Protein AF-A0A2G5WI11-F1 (afdb_monomer)

Secondary structure (DSSP, 8-state):
--HHHHHHHHS-TT-HHHHHHHHHHHHHHHHHHHHHHHHHHHHHTT---TTHHHHHHHHHHHIIIIIHHHHHHHHHHHIIIIIHHHHHHHHHHHHHHHHHHHHHHHHHHHHHHHHHHHHHHHHHHHHHHHHHHHHT--

Foldseek 3Di:
DALLVVVLVPDDPPDPCNVCSVVVVVVVVVVVVVVVVVCCCVPPVPDDDPCPVVVVVVVVVCCVPPVRVVVSVVVVCCCVVPVVVVVVVVVVVVVVVVVVVVVVVVVVCVVCVVVVVVVVVVVVVVVVVVVVVVVVVD

Nearest PDB structures (foldseek):
  3hiu-assembly2_D  TM=3.290E-01  e=5.000E+00  Xanthomonas campestris pv. campestris

Solvent-accessible surface area (backbone atoms only — not comparable to full-atom values): 7768 Å² total; per-residue (Å²): 133,53,69,61,56,55,53,48,69,72,43,65,97,84,47,70,60,57,72,48,46,57,58,51,52,53,49,53,52,51,51,51,53,50,50,56,50,49,51,49,40,72,76,50,77,62,72,84,53,90,58,52,65,53,52,50,52,52,49,52,51,48,36,64,74,60,45,43,61,61,53,40,53,50,52,51,49,48,39,61,71,48,54,47,51,54,51,50,53,54,50,51,53,52,51,51,53,52,50,53,54,50,51,53,51,50,54,52,47,61,66,46,46,63,57,54,50,51,53,53,51,52,52,52,52,50,52,54,52,54,52,53,58,54,67,73,72,112

pLDDT: mean 72.02, std 11.34, range [40.97, 93.31]

Structure (mmCIF, N/CA/C/O backbone):
data_AF-A0A2G5WI11-F1
#
_entry.id   AF-A0A2G5WI11-F1
#
loop_
_atom_site.group_PDB
_atom_site.id
_atom_site.type_symbol
_atom_site.label_atom_id
_atom_site.label_alt_id
_atom_site.label_comp_id
_atom_site.label_asym_id
_atom_site.label_entity_id
_atom_site.label_seq_id
_atom_site.pdbx_PDB_ins_code
_atom_site.Cartn_x
_atom_site.Cartn_y
_atom_site.Cartn_z
_atom_site.occupancy
_atom_site.B_iso_or_equiv
_atom_site.auth_seq_id
_atom_site.auth_comp_id
_atom_site.auth_asym_id
_atom_site.auth_atom_id
_atom_site.pdbx_PDB_model_num
ATOM 1 N N . MET A 1 1 ? 0.133 10.559 -23.572 1.00 40.97 1 MET A N 1
ATOM 2 C CA . MET A 1 1 ? -0.410 10.089 -22.278 1.00 40.97 1 MET A CA 1
ATOM 3 C C . MET A 1 1 ? 0.382 8.871 -21.849 1.00 40.97 1 MET A C 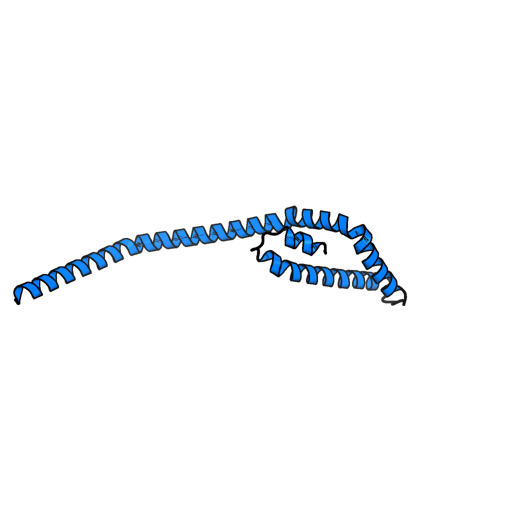1
ATOM 5 O O . MET A 1 1 ? 0.294 7.840 -22.514 1.00 40.97 1 MET A O 1
ATOM 9 N N . ASP A 1 2 ? 1.173 9.020 -20.789 1.00 57.03 2 ASP A N 1
ATOM 10 C CA . ASP A 1 2 ? 2.122 8.008 -20.319 1.00 57.03 2 ASP A CA 1
ATOM 11 C C . ASP A 1 2 ? 1.449 6.717 -19.830 1.00 57.03 2 ASP A C 1
ATOM 13 O O . ASP A 1 2 ? 0.243 6.658 -19.548 1.00 57.03 2 ASP A O 1
ATOM 17 N N . LEU A 1 3 ? 2.266 5.664 -19.729 1.00 52.78 3 LEU A N 1
ATOM 18 C CA . LEU A 1 3 ? 1.907 4.313 -19.286 1.00 52.78 3 LEU A CA 1
ATOM 19 C C . LEU A 1 3 ? 1.069 4.358 -18.004 1.00 52.78 3 LEU A C 1
ATOM 21 O O . LEU A 1 3 ? 0.017 3.726 -17.896 1.00 52.78 3 LEU A O 1
ATOM 25 N N . PHE A 1 4 ? 1.524 5.188 -17.071 1.00 52.84 4 PHE A N 1
ATOM 26 C CA . PHE A 1 4 ? 0.951 5.373 -15.752 1.00 52.84 4 PHE A CA 1
ATOM 27 C C . PHE A 1 4 ? -0.241 6.325 -15.747 1.00 52.84 4 PHE A C 1
ATOM 29 O O . PHE A 1 4 ? -1.184 6.087 -15.000 1.00 52.84 4 PHE A O 1
ATOM 36 N N . GLY A 1 5 ? -0.306 7.304 -16.655 1.00 55.19 5 GLY A N 1
ATOM 37 C CA . GLY A 1 5 ? -1.502 8.132 -16.855 1.00 55.19 5 GLY A CA 1
ATOM 38 C C . GLY A 1 5 ? -2.728 7.300 -17.252 1.00 55.19 5 GLY A C 1
ATOM 39 O O . GLY A 1 5 ? -3.839 7.546 -16.785 1.00 55.19 5 GLY A O 1
ATOM 40 N N . THR A 1 6 ? -2.512 6.237 -18.030 1.00 58.34 6 THR A N 1
ATOM 41 C CA . THR A 1 6 ? -3.573 5.285 -18.398 1.00 58.34 6 THR A CA 1
ATOM 42 C C . THR A 1 6 ? -3.961 4.378 -17.220 1.00 58.34 6 THR A C 1
ATOM 44 O O . THR A 1 6 ? -5.137 4.072 -17.031 1.00 58.34 6 THR A O 1
ATOM 47 N N . ILE A 1 7 ? -2.987 3.975 -16.393 1.00 54.12 7 ILE A N 1
ATOM 48 C CA . ILE A 1 7 ? -3.209 3.205 -15.152 1.00 54.12 7 ILE A CA 1
ATOM 49 C C . ILE A 1 7 ? -4.002 4.037 -14.133 1.00 54.12 7 ILE A C 1
ATOM 51 O O . ILE A 1 7 ? -4.921 3.534 -13.488 1.00 54.12 7 ILE A O 1
ATOM 55 N N . VAL A 1 8 ? -3.690 5.327 -14.034 1.00 51.88 8 VAL A N 1
ATOM 56 C CA . VAL A 1 8 ? -4.381 6.306 -13.196 1.00 51.88 8 VAL A CA 1
ATOM 57 C C . VAL A 1 8 ? -5.807 6.558 -13.685 1.00 51.88 8 VAL A C 1
ATOM 59 O O . VAL A 1 8 ? -6.710 6.657 -12.859 1.00 51.88 8 VAL A O 1
ATOM 62 N N . ALA A 1 9 ? -6.027 6.623 -15.000 1.00 54.88 9 ALA A N 1
ATOM 63 C CA . ALA A 1 9 ? -7.356 6.802 -15.584 1.00 54.88 9 ALA A CA 1
ATOM 64 C C . ALA A 1 9 ? -8.267 5.571 -15.409 1.00 54.88 9 ALA A C 1
ATOM 66 O O . ALA A 1 9 ? -9.477 5.725 -15.273 1.00 54.88 9 ALA A O 1
ATOM 67 N N . ALA A 1 10 ? -7.695 4.361 -15.378 1.00 55.75 10 ALA A N 1
ATOM 68 C CA . ALA A 1 10 ? -8.427 3.115 -15.128 1.00 55.75 10 ALA A CA 1
ATOM 69 C C . ALA A 1 10 ? -8.718 2.862 -13.634 1.00 55.75 10 ALA A C 1
ATOM 71 O O . ALA A 1 10 ? -9.509 1.981 -13.295 1.00 55.75 10 ALA A O 1
ATOM 72 N N . CYS A 1 11 ? -8.076 3.609 -12.730 1.00 52.16 11 CYS A N 1
ATOM 73 C CA . CYS A 1 11 ? -8.299 3.512 -11.293 1.00 52.16 11 CYS A CA 1
ATOM 74 C C . CYS A 1 11 ? -9.403 4.498 -10.874 1.00 52.16 11 CYS A C 1
ATOM 76 O O . CYS A 1 11 ? -9.327 5.689 -11.171 1.00 52.16 11 CYS A O 1
ATOM 78 N N . ASP A 1 12 ? -10.435 3.998 -10.191 1.00 46.47 12 ASP A N 1
ATOM 79 C CA . ASP A 1 12 ? -11.629 4.764 -9.815 1.00 46.47 12 ASP A CA 1
ATOM 80 C C . ASP A 1 12 ? -11.303 6.104 -9.112 1.00 46.47 12 ASP A C 1
ATOM 82 O O . ASP A 1 12 ? -10.368 6.207 -8.306 1.00 46.47 12 ASP A O 1
ATOM 86 N N . LYS A 1 13 ? -12.097 7.144 -9.417 1.00 50.97 13 LYS A N 1
ATOM 87 C CA . LYS A 1 13 ? -11.811 8.580 -9.191 1.00 50.97 13 LYS A CA 1
ATOM 88 C C . LYS A 1 13 ? -11.509 8.970 -7.730 1.00 50.97 13 LYS A C 1
ATOM 90 O O . LYS A 1 13 ? -11.014 10.074 -7.501 1.00 50.97 13 LYS A O 1
ATOM 95 N N . ARG A 1 14 ? -11.776 8.101 -6.744 1.00 49.41 14 ARG A N 1
ATOM 96 C CA . ARG A 1 14 ? -11.596 8.348 -5.293 1.00 49.41 14 ARG A CA 1
ATOM 97 C C . ARG A 1 14 ? -10.439 7.592 -4.628 1.00 49.41 14 ARG A C 1
ATOM 99 O O . ARG A 1 14 ? -10.322 7.614 -3.405 1.00 49.41 14 ARG A O 1
ATOM 106 N N . SER A 1 15 ? -9.578 6.914 -5.379 1.00 52.56 15 SER A N 1
ATOM 107 C CA . SER A 1 15 ? -8.571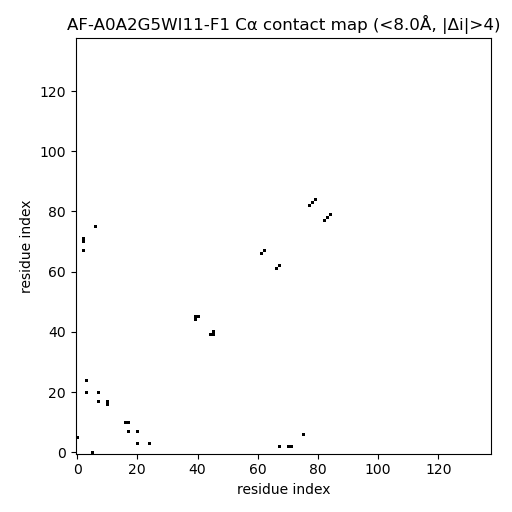 6.048 -4.764 1.00 52.56 15 SER A CA 1
ATOM 108 C C . SER A 1 15 ? -7.297 6.791 -4.325 1.00 52.56 15 SER A C 1
ATOM 110 O O . SER A 1 15 ? -6.625 7.432 -5.136 1.00 52.56 15 SER A O 1
ATOM 112 N N . ILE A 1 16 ? -6.894 6.624 -3.054 1.00 57.00 16 ILE A N 1
ATOM 113 C CA . ILE A 1 16 ? -5.573 7.010 -2.493 1.00 57.00 16 ILE A CA 1
ATOM 114 C C . ILE A 1 16 ? -4.415 6.499 -3.374 1.00 57.00 16 ILE A C 1
ATOM 116 O O . ILE A 1 16 ? -3.346 7.111 -3.431 1.00 57.00 16 ILE A O 1
ATOM 120 N N . ILE A 1 17 ? -4.658 5.419 -4.122 1.00 54.75 17 ILE A N 1
ATOM 121 C CA . ILE A 1 17 ? -3.736 4.817 -5.087 1.00 54.75 17 ILE A CA 1
ATOM 122 C C . ILE A 1 17 ? -3.297 5.835 -6.145 1.00 54.75 17 ILE A C 1
ATOM 124 O O . ILE A 1 17 ? -2.117 5.877 -6.463 1.00 54.75 17 ILE A O 1
ATOM 128 N N . ARG A 1 18 ? -4.173 6.736 -6.618 1.00 56.56 18 ARG A N 1
ATOM 129 C CA . ARG A 1 18 ? -3.797 7.757 -7.613 1.00 56.56 18 ARG A CA 1
ATOM 130 C C . ARG A 1 18 ? -2.757 8.747 -7.082 1.00 56.56 18 ARG A C 1
ATOM 132 O O . ARG A 1 18 ? -1.872 9.157 -7.820 1.00 56.56 18 ARG A O 1
ATOM 139 N N . ARG A 1 19 ? -2.844 9.116 -5.798 1.00 60.03 19 ARG A N 1
ATOM 140 C CA . ARG A 1 19 ? -1.899 10.054 -5.167 1.00 60.03 19 ARG A CA 1
ATOM 141 C C . ARG A 1 19 ? -0.540 9.398 -4.895 1.00 60.03 19 ARG A C 1
ATOM 143 O O . ARG A 1 19 ? 0.476 10.079 -4.943 1.00 60.03 19 ARG A O 1
ATOM 150 N N . ARG A 1 20 ? -0.512 8.086 -4.632 1.00 60.84 20 ARG A N 1
ATOM 151 C CA . ARG A 1 20 ? 0.736 7.323 -4.442 1.00 60.84 20 ARG A CA 1
ATOM 152 C C . ARG A 1 20 ? 1.333 6.780 -5.742 1.00 60.84 20 ARG A C 1
ATOM 154 O O . ARG A 1 20 ? 2.528 6.521 -5.768 1.00 60.84 20 ARG A O 1
ATOM 161 N N . ALA A 1 21 ? 0.544 6.655 -6.810 1.00 63.91 21 ALA A N 1
ATOM 162 C CA . ALA A 1 21 ? 1.008 6.188 -8.116 1.00 63.91 21 ALA A CA 1
ATOM 163 C C . ALA A 1 21 ? 2.106 7.090 -8.692 1.00 63.91 21 ALA A C 1
ATOM 165 O O . ALA A 1 21 ? 3.100 6.571 -9.175 1.00 63.91 21 ALA A O 1
ATOM 166 N N . PHE A 1 22 ? 1.974 8.414 -8.548 1.00 63.69 22 PHE A N 1
ATOM 167 C CA . PHE A 1 22 ? 3.012 9.365 -8.960 1.00 63.69 22 PHE A CA 1
ATOM 168 C C . PHE A 1 22 ? 4.338 9.146 -8.215 1.00 63.69 22 PHE A C 1
ATOM 170 O O . PHE A 1 22 ? 5.398 9.090 -8.825 1.00 63.69 22 PHE A O 1
ATOM 177 N N . TRP A 1 23 ? 4.282 8.963 -6.891 1.00 65.31 23 TRP A N 1
ATOM 178 C CA . TRP A 1 23 ? 5.478 8.686 -6.090 1.00 65.31 23 TRP A CA 1
ATOM 179 C C . TRP A 1 23 ? 6.120 7.352 -6.456 1.00 65.31 23 TRP A C 1
ATOM 181 O O . TRP A 1 23 ? 7.340 7.255 -6.507 1.00 65.31 23 TRP A O 1
ATOM 191 N N . PHE A 1 24 ? 5.305 6.335 -6.735 1.00 64.31 24 PHE A N 1
ATOM 192 C CA . PHE A 1 24 ? 5.798 5.041 -7.187 1.00 64.31 24 PHE A CA 1
ATOM 193 C C . PHE A 1 24 ? 6.450 5.135 -8.573 1.00 64.31 24 PHE A C 1
ATOM 195 O O . PHE A 1 24 ? 7.517 4.572 -8.780 1.00 64.31 24 PHE A O 1
ATOM 202 N N . GLU A 1 25 ? 5.849 5.885 -9.497 1.00 65.25 25 GLU A N 1
ATOM 203 C CA . GLU A 1 25 ? 6.399 6.148 -10.829 1.00 65.25 25 GLU A CA 1
ATOM 204 C C . GLU A 1 25 ? 7.750 6.861 -10.743 1.00 65.25 25 GLU A C 1
ATOM 206 O O . GLU A 1 25 ? 8.722 6.398 -11.337 1.00 65.25 25 GLU A O 1
ATOM 211 N N . LEU A 1 26 ? 7.844 7.918 -9.933 1.00 69.50 26 LEU A N 1
ATOM 212 C CA . LEU A 1 26 ? 9.096 8.633 -9.699 1.00 69.50 26 LEU A CA 1
ATOM 213 C C . LEU A 1 26 ? 10.179 7.701 -9.138 1.00 69.50 26 LEU A C 1
ATOM 215 O O . LEU A 1 26 ? 11.316 7.717 -9.600 1.00 69.50 26 LEU A O 1
ATOM 219 N N . LEU A 1 27 ? 9.817 6.854 -8.173 1.00 71.06 27 LEU A N 1
ATOM 220 C CA . LEU A 1 27 ? 10.738 5.925 -7.528 1.00 71.06 27 LEU A CA 1
ATOM 221 C C . LEU A 1 27 ? 11.235 4.867 -8.525 1.00 71.06 27 LEU A C 1
ATOM 223 O O . LEU A 1 27 ? 12.437 4.662 -8.641 1.00 71.06 27 LEU A O 1
ATOM 227 N N . VAL A 1 28 ? 10.349 4.264 -9.321 1.00 69.31 28 VAL A N 1
ATOM 228 C CA . VAL A 1 28 ? 10.730 3.299 -10.370 1.00 69.31 28 VAL A CA 1
ATOM 229 C C . VAL A 1 28 ? 11.663 3.928 -11.409 1.00 69.31 28 VAL A C 1
ATOM 231 O O . VAL A 1 28 ? 12.653 3.301 -11.781 1.00 69.31 28 VAL A O 1
ATOM 234 N N . TRP A 1 29 ? 11.407 5.167 -11.838 1.00 70.88 29 TRP A N 1
ATOM 235 C CA . TRP A 1 29 ? 12.295 5.888 -12.756 1.00 70.88 29 TRP A CA 1
ATOM 236 C C . TRP A 1 29 ? 13.674 6.167 -12.153 1.00 70.88 29 TRP A C 1
ATOM 238 O O . TRP A 1 29 ? 14.682 5.980 -12.833 1.00 70.88 29 TRP A O 1
ATOM 248 N N . ILE A 1 30 ? 13.732 6.547 -10.874 1.00 73.06 30 ILE A N 1
ATOM 249 C CA . ILE A 1 30 ? 14.996 6.732 -10.150 1.00 73.06 30 ILE A CA 1
ATOM 250 C C . ILE A 1 30 ? 15.771 5.410 -10.084 1.00 73.06 30 ILE A C 1
ATOM 252 O O . ILE A 1 30 ? 16.952 5.379 -10.417 1.00 73.06 30 ILE A O 1
ATOM 256 N N . PHE A 1 31 ? 15.117 4.302 -9.724 1.00 72.81 31 PHE A N 1
ATOM 257 C CA . PHE A 1 31 ? 15.764 2.989 -9.644 1.00 72.81 31 PHE A CA 1
ATOM 25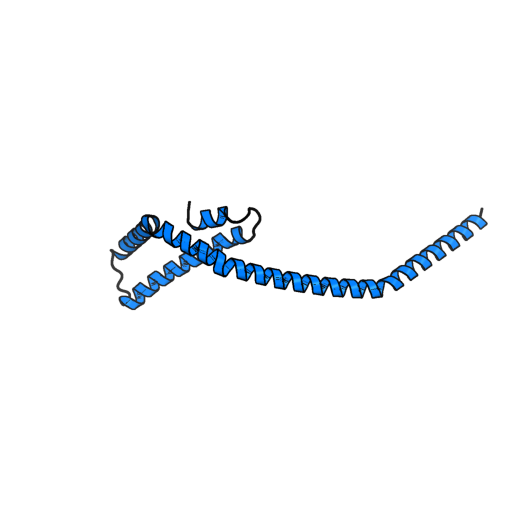8 C C . PHE A 1 31 ? 16.229 2.468 -11.007 1.00 72.81 31 PHE A C 1
ATOM 260 O O . PHE A 1 31 ? 17.309 1.892 -11.093 1.00 72.81 31 PHE A O 1
ATOM 267 N N . LEU A 1 32 ? 15.463 2.696 -12.076 1.00 73.25 32 LEU A N 1
ATOM 268 C CA . LEU A 1 32 ? 15.886 2.374 -13.443 1.00 73.25 32 LEU A CA 1
ATOM 269 C C . LEU A 1 32 ? 17.094 3.211 -13.872 1.00 73.25 32 LEU A C 1
ATOM 271 O O . LEU A 1 32 ? 18.025 2.666 -14.460 1.00 73.25 32 LEU A O 1
ATOM 275 N N . GLY A 1 33 ? 17.106 4.505 -13.540 1.00 71.31 33 GLY A N 1
ATOM 276 C CA . GLY A 1 33 ? 18.252 5.381 -13.778 1.00 71.31 33 GLY A CA 1
ATOM 277 C C . GLY A 1 33 ? 19.504 4.900 -13.044 1.00 71.31 33 GLY A C 1
ATOM 278 O O . GLY A 1 33 ? 20.558 4.759 -13.659 1.00 71.31 33 GLY A O 1
ATOM 279 N N . ILE A 1 34 ? 19.371 4.566 -11.757 1.00 77.44 34 ILE A N 1
ATOM 280 C CA . ILE A 1 34 ? 20.461 4.014 -10.939 1.00 77.44 34 ILE A CA 1
ATOM 281 C C . ILE A 1 34 ? 20.926 2.662 -11.491 1.00 77.44 34 ILE A C 1
ATOM 283 O O . ILE A 1 34 ? 22.124 2.438 -11.612 1.00 77.44 34 ILE A O 1
ATOM 287 N N . GLY A 1 35 ? 20.006 1.769 -11.861 1.00 74.38 35 GLY A N 1
ATOM 288 C CA . GLY A 1 35 ? 20.331 0.443 -12.388 1.00 74.38 35 GLY A CA 1
ATOM 289 C C . GLY A 1 35 ? 21.060 0.498 -13.731 1.00 74.38 35 GLY A C 1
ATOM 290 O O . GLY A 1 35 ? 22.045 -0.211 -13.924 1.00 74.38 35 GLY A O 1
ATOM 291 N N . ALA A 1 36 ? 20.634 1.383 -14.634 1.00 70.75 36 ALA A N 1
ATOM 292 C CA . ALA A 1 36 ? 21.339 1.625 -15.891 1.00 70.75 36 ALA A CA 1
ATOM 293 C C . ALA A 1 36 ? 22.762 2.149 -15.641 1.00 70.75 36 ALA A C 1
ATOM 295 O O . ALA A 1 36 ? 23.716 1.678 -16.259 1.00 70.75 36 ALA A O 1
ATOM 296 N N . PHE A 1 37 ? 22.916 3.060 -14.677 1.00 68.81 37 PHE A N 1
ATOM 297 C CA . PHE A 1 37 ? 24.219 3.576 -14.264 1.00 68.81 37 PHE A CA 1
ATOM 298 C C . PHE A 1 37 ? 25.109 2.491 -13.649 1.00 68.81 37 PHE A C 1
ATOM 300 O O . PHE A 1 37 ? 26.297 2.403 -13.942 1.00 68.81 37 PHE A O 1
ATOM 307 N N . TRP A 1 38 ? 24.525 1.626 -12.824 1.00 73.19 38 TRP A N 1
ATOM 308 C CA . TRP A 1 38 ? 25.221 0.535 -12.150 1.00 73.19 38 TRP A CA 1
ATOM 309 C C . TRP A 1 38 ? 25.747 -0.513 -13.137 1.00 73.19 38 TRP A C 1
ATOM 311 O O . TRP A 1 38 ? 26.878 -0.975 -13.012 1.00 73.19 38 TRP A O 1
ATOM 321 N N . ILE A 1 39 ? 24.955 -0.851 -14.158 1.00 70.19 39 ILE A N 1
ATOM 322 C CA . ILE A 1 39 ? 25.375 -1.752 -15.241 1.00 70.19 39 ILE A CA 1
ATOM 323 C C . ILE A 1 39 ? 26.550 -1.153 -16.021 1.00 70.19 39 ILE A C 1
ATOM 325 O O . ILE A 1 39 ? 27.510 -1.864 -16.311 1.00 70.19 39 ILE A O 1
ATOM 329 N N . LEU A 1 40 ? 26.511 0.149 -16.322 1.00 67.38 40 LEU A N 1
ATOM 330 C CA . LEU A 1 40 ? 27.616 0.841 -16.994 1.00 67.38 40 LEU A CA 1
ATOM 331 C C . LEU A 1 40 ? 28.903 0.819 -16.156 1.00 67.38 40 LEU A C 1
ATOM 333 O O . LEU A 1 40 ? 29.984 0.614 -16.705 1.00 67.38 40 LEU A O 1
ATOM 337 N N . MET A 1 41 ? 28.780 0.965 -14.835 1.00 67.25 41 MET A N 1
ATOM 338 C CA . MET A 1 41 ? 29.911 0.891 -13.907 1.00 67.25 41 MET A CA 1
ATOM 339 C C . MET A 1 41 ? 30.529 -0.512 -13.847 1.00 67.25 41 MET A C 1
ATOM 341 O O . MET A 1 41 ? 31.748 -0.624 -13.895 1.00 67.25 41 MET A O 1
ATOM 345 N N . ILE A 1 42 ? 29.713 -1.572 -13.785 1.00 71.69 42 ILE A N 1
ATOM 346 C CA . ILE A 1 42 ? 30.200 -2.962 -13.686 1.00 71.69 42 ILE A CA 1
ATOM 347 C C . ILE A 1 42 ? 30.820 -3.460 -14.994 1.00 71.69 42 ILE A C 1
ATOM 349 O O . ILE A 1 42 ? 31.816 -4.173 -14.971 1.00 71.69 42 ILE A O 1
ATOM 353 N N . VAL A 1 43 ? 30.212 -3.148 -16.139 1.00 69.06 43 VAL A N 1
ATOM 354 C CA . VAL A 1 43 ? 30.599 -3.766 -17.420 1.00 69.06 43 VAL A CA 1
ATOM 355 C C . VAL A 1 43 ? 31.814 -3.081 -18.056 1.00 69.06 43 VAL A C 1
ATOM 357 O O . VAL A 1 43 ? 32.459 -3.667 -18.923 1.00 69.06 43 VAL A O 1
ATOM 360 N N . ARG A 1 44 ? 32.119 -1.833 -17.680 1.00 65.88 44 ARG A N 1
ATOM 361 C CA . ARG A 1 44 ? 33.075 -0.988 -18.418 1.00 65.88 44 ARG A CA 1
ATOM 362 C C . ARG A 1 44 ? 34.006 -0.139 -17.547 1.00 65.88 44 ARG A C 1
ATOM 364 O O . ARG A 1 44 ? 34.570 0.830 -18.056 1.00 65.88 44 ARG A O 1
ATOM 371 N N . ASP A 1 45 ? 34.158 -0.489 -16.268 1.00 64.75 45 ASP A N 1
ATOM 372 C CA . ASP A 1 45 ? 35.095 0.144 -15.321 1.00 64.75 45 ASP A CA 1
ATOM 373 C C . ASP A 1 45 ? 35.005 1.686 -15.284 1.00 64.75 45 ASP A C 1
ATOM 375 O O . ASP A 1 45 ? 35.997 2.394 -15.121 1.00 64.75 45 ASP A O 1
ATOM 379 N N . GLY A 1 46 ? 33.800 2.240 -15.467 1.00 60.66 46 GLY A N 1
ATOM 380 C CA . GLY A 1 46 ? 33.551 3.681 -15.335 1.00 60.66 46 GLY A CA 1
ATOM 381 C C . GLY A 1 46 ? 34.060 4.570 -16.482 1.00 60.66 46 GLY A C 1
ATOM 382 O O . GLY A 1 46 ? 34.047 5.794 -16.340 1.00 60.66 46 GLY A O 1
ATOM 383 N N . ALA A 1 47 ? 34.474 4.012 -17.626 1.00 65.81 47 ALA A N 1
ATOM 384 C CA . ALA A 1 47 ? 34.914 4.806 -18.776 1.00 65.81 47 ALA A CA 1
ATOM 385 C C . ALA A 1 47 ? 33.730 5.490 -19.494 1.00 65.81 47 ALA A C 1
ATOM 387 O O . ALA A 1 47 ? 33.107 4.917 -20.389 1.00 65.81 47 ALA A O 1
ATOM 388 N N . TRP A 1 48 ? 33.440 6.737 -19.114 1.00 60.44 48 TRP A N 1
ATOM 389 C CA . TRP A 1 48 ? 32.418 7.579 -19.745 1.00 60.44 48 TRP A CA 1
ATOM 390 C C . TRP A 1 48 ? 32.820 7.992 -21.158 1.00 60.44 48 TRP A C 1
ATOM 392 O O . TRP A 1 48 ? 33.851 8.640 -21.359 1.00 60.44 48 TRP A O 1
ATOM 402 N N . ARG A 1 49 ? 31.986 7.669 -22.150 1.00 64.75 49 ARG A N 1
ATOM 403 C CA . ARG A 1 49 ? 32.191 8.117 -23.532 1.00 64.75 49 ARG A CA 1
ATOM 404 C C . ARG A 1 49 ? 31.098 9.084 -23.957 1.00 64.75 49 ARG A C 1
ATOM 406 O O . ARG A 1 49 ? 29.936 8.948 -23.600 1.00 64.75 49 ARG A O 1
ATOM 413 N N . MET A 1 50 ? 31.477 10.053 -24.786 1.00 68.56 50 MET A N 1
ATOM 414 C CA . MET A 1 50 ? 30.605 11.140 -25.249 1.00 68.56 50 MET A CA 1
ATOM 415 C C . MET A 1 50 ? 29.342 10.652 -25.993 1.00 68.56 50 MET A C 1
ATOM 417 O O . MET A 1 50 ? 28.368 11.392 -26.096 1.00 68.56 50 MET A O 1
ATOM 421 N N . TYR A 1 51 ? 29.321 9.400 -26.467 1.00 68.94 51 TYR A N 1
ATOM 422 C CA . TYR A 1 51 ? 28.147 8.781 -27.087 1.00 68.94 51 TYR A CA 1
ATOM 423 C C . TYR A 1 51 ? 27.166 8.128 -26.093 1.00 68.94 51 TYR A C 1
ATOM 425 O O . TYR A 1 51 ? 26.047 7.828 -26.496 1.00 68.94 51 TYR A O 1
ATOM 433 N N . ASP A 1 52 ? 27.527 7.901 -24.825 1.00 72.62 52 ASP A N 1
ATOM 434 C CA . ASP A 1 52 ? 26.621 7.319 -23.818 1.00 72.62 52 ASP A CA 1
ATOM 435 C C . ASP A 1 52 ? 25.351 8.159 -23.585 1.00 72.62 52 ASP A C 1
ATOM 437 O O . ASP A 1 52 ? 24.264 7.576 -23.602 1.00 72.62 52 ASP A O 1
ATOM 441 N N . PRO A 1 53 ? 25.401 9.506 -23.465 1.00 71.81 53 PRO A N 1
ATOM 442 C CA . PRO A 1 53 ? 24.176 10.304 -23.373 1.00 71.81 53 PRO A CA 1
ATOM 443 C C . PRO A 1 53 ? 23.325 10.212 -24.646 1.00 71.81 53 PRO A C 1
ATOM 445 O O . PRO A 1 53 ? 22.098 10.209 -24.568 1.00 71.81 53 PRO A O 1
ATOM 448 N N . VAL A 1 54 ? 23.949 10.064 -25.819 1.00 75.12 54 VAL A N 1
ATOM 449 C CA . VAL A 1 54 ? 23.227 9.869 -27.087 1.00 75.12 54 VAL A CA 1
ATOM 450 C C . VAL A 1 54 ? 22.546 8.502 -27.107 1.00 75.12 54 VAL A C 1
ATOM 452 O O . VAL A 1 54 ? 21.367 8.413 -27.433 1.00 75.12 54 VAL A O 1
ATOM 455 N N . ALA A 1 55 ? 23.239 7.445 -26.681 1.00 76.69 55 ALA A N 1
ATOM 456 C CA . ALA A 1 55 ? 22.667 6.110 -26.543 1.00 76.69 55 ALA A CA 1
ATOM 457 C C . ALA A 1 55 ? 21.530 6.077 -25.506 1.00 76.69 55 ALA A C 1
ATOM 459 O O . ALA A 1 55 ? 20.536 5.384 -25.712 1.00 76.69 55 ALA A O 1
ATOM 460 N N . GLN A 1 56 ? 21.626 6.867 -24.434 1.00 76.56 56 GLN A N 1
ATOM 461 C CA . GLN A 1 56 ? 20.581 6.999 -23.421 1.00 76.56 56 GLN A CA 1
ATOM 462 C C . GLN A 1 56 ? 19.339 7.716 -23.971 1.00 76.56 56 GLN A C 1
ATOM 464 O O . GLN A 1 56 ? 18.221 7.245 -23.761 1.00 76.56 56 GLN A O 1
ATOM 469 N N . VAL A 1 57 ? 19.519 8.795 -24.741 1.00 77.38 57 VAL A N 1
ATOM 470 C CA . VAL A 1 57 ? 18.417 9.492 -25.428 1.00 77.38 57 VAL A CA 1
ATOM 471 C C . VAL A 1 57 ? 17.789 8.600 -26.503 1.00 77.38 57 VAL A C 1
ATOM 473 O O . VAL A 1 57 ? 16.565 8.486 -26.568 1.00 77.38 57 VAL A O 1
ATOM 476 N N . CYS A 1 58 ? 18.594 7.897 -27.302 1.00 79.38 58 CYS A N 1
ATOM 477 C CA . CYS A 1 58 ? 18.103 6.921 -28.276 1.00 79.38 58 CYS A CA 1
ATOM 478 C C . CYS A 1 58 ? 17.351 5.769 -27.598 1.00 79.38 58 CYS A C 1
ATOM 480 O O . CYS A 1 58 ? 16.298 5.364 -28.082 1.00 79.38 58 CYS A O 1
ATOM 482 N N . GLY A 1 59 ? 17.838 5.279 -26.457 1.00 76.50 59 GLY A N 1
ATOM 483 C CA . GLY A 1 59 ? 17.159 4.273 -25.643 1.00 76.50 59 GLY A CA 1
ATOM 484 C C . GLY A 1 59 ? 15.817 4.770 -25.103 1.00 76.50 59 GLY A C 1
ATOM 485 O O . GLY A 1 59 ? 14.827 4.043 -25.173 1.00 76.50 59 GLY A O 1
ATOM 486 N N . MET A 1 60 ? 15.744 6.024 -24.642 1.00 76.31 60 MET A N 1
ATOM 487 C CA . MET A 1 60 ? 14.485 6.656 -24.228 1.00 76.31 60 MET A CA 1
ATOM 488 C C . MET A 1 60 ? 13.496 6.788 -25.394 1.00 76.31 60 MET A C 1
ATOM 490 O O . MET A 1 60 ? 12.321 6.459 -25.239 1.00 76.31 60 MET A O 1
ATOM 494 N N . LEU A 1 61 ? 13.956 7.208 -26.575 1.00 78.12 61 LEU A N 1
ATOM 495 C CA . LEU A 1 61 ? 13.114 7.324 -27.771 1.00 78.12 61 LEU A CA 1
ATOM 496 C C . LEU A 1 61 ? 12.616 5.958 -28.256 1.00 78.12 61 LEU A C 1
ATOM 498 O O . LEU A 1 61 ? 11.432 5.801 -28.552 1.00 78.12 61 LEU A O 1
ATOM 502 N N . LEU A 1 62 ? 13.489 4.949 -28.269 1.00 76.31 62 LEU A N 1
ATOM 503 C CA . LEU A 1 62 ? 13.140 3.569 -28.602 1.00 76.31 62 LEU A CA 1
ATOM 504 C C . LEU A 1 62 ? 12.130 2.990 -27.603 1.00 76.31 62 LEU A C 1
ATOM 506 O O . LEU A 1 62 ? 11.189 2.291 -27.989 1.00 76.31 62 LEU A O 1
ATOM 510 N N . TYR A 1 63 ? 1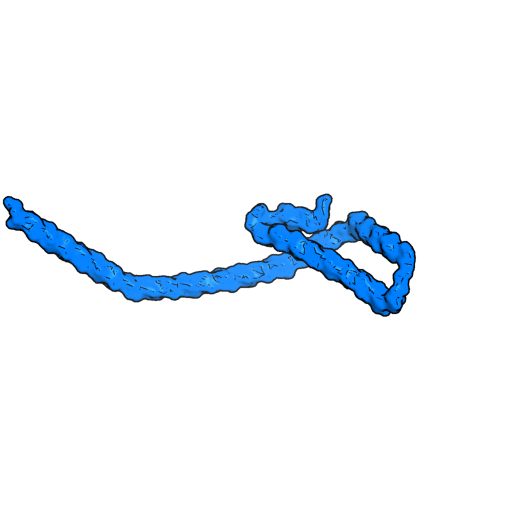2.293 3.319 -26.320 1.00 71.44 63 TYR A N 1
ATOM 511 C CA . TYR A 1 63 ? 11.347 2.938 -25.283 1.00 71.44 63 TYR A CA 1
ATOM 512 C C . TYR A 1 63 ? 9.960 3.533 -25.541 1.00 71.44 63 TYR A C 1
ATOM 514 O O . TYR A 1 63 ? 8.968 2.806 -25.511 1.00 71.44 63 TYR A O 1
ATOM 522 N N . VAL A 1 64 ? 9.886 4.828 -25.853 1.00 72.94 64 VAL A N 1
ATOM 523 C CA . VAL A 1 64 ? 8.620 5.513 -26.156 1.00 72.94 64 VAL A CA 1
ATOM 524 C C . VAL A 1 64 ? 7.975 4.973 -27.437 1.00 72.94 64 VAL A C 1
ATOM 526 O O . VAL A 1 64 ? 6.759 4.787 -27.468 1.00 72.94 64 VAL A O 1
ATOM 529 N N . ALA A 1 65 ? 8.764 4.690 -28.473 1.00 73.31 65 ALA A N 1
ATOM 530 C CA . ALA A 1 65 ? 8.248 4.285 -29.778 1.00 73.31 65 ALA A CA 1
ATOM 531 C C . ALA A 1 65 ? 7.780 2.821 -29.826 1.00 73.31 65 ALA A C 1
ATOM 533 O O . ALA A 1 65 ? 6.734 2.535 -30.405 1.00 73.31 65 ALA A O 1
ATOM 534 N N . ILE A 1 66 ? 8.536 1.892 -29.230 1.00 72.19 66 ILE A N 1
ATOM 535 C CA . ILE A 1 66 ? 8.321 0.446 -29.418 1.00 72.19 66 ILE A CA 1
ATOM 536 C C . ILE A 1 66 ? 7.945 -0.240 -28.108 1.00 72.19 66 ILE A C 1
ATOM 538 O O . ILE A 1 66 ? 6.946 -0.959 -28.032 1.00 72.19 66 ILE A O 1
ATOM 542 N N . PHE A 1 67 ? 8.720 -0.015 -27.048 1.00 69.06 67 PHE A N 1
ATOM 543 C CA . PHE A 1 67 ? 8.543 -0.753 -25.795 1.00 69.06 67 PHE A CA 1
ATOM 544 C C . PHE A 1 67 ? 7.397 -0.227 -24.930 1.00 69.06 67 PHE A C 1
ATOM 546 O O . PHE A 1 67 ? 6.944 -0.908 -24.009 1.00 69.06 67 PHE A O 1
ATOM 553 N N . HIS A 1 68 ? 6.850 0.936 -25.263 1.00 68.12 68 HIS A N 1
ATOM 554 C CA . HIS A 1 68 ? 5.778 1.548 -24.501 1.00 68.12 68 HIS A CA 1
ATOM 555 C C . HIS A 1 68 ? 4.522 0.671 -24.411 1.00 68.12 68 HIS A C 1
ATOM 557 O O . HIS A 1 68 ? 3.883 0.592 -23.363 1.00 68.12 68 HIS A O 1
ATOM 563 N N . TYR A 1 69 ? 4.162 -0.017 -25.494 1.00 65.69 69 TYR A N 1
ATOM 564 C CA . TY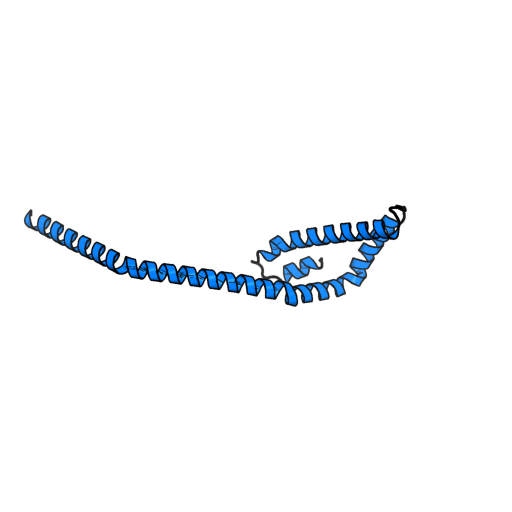R A 1 69 ? 2.989 -0.886 -25.523 1.00 65.69 69 TYR A CA 1
ATOM 565 C C . TYR A 1 69 ? 3.167 -2.198 -24.727 1.00 65.69 69 TYR A C 1
ATOM 567 O O . TYR A 1 69 ? 2.333 -2.466 -23.854 1.00 65.69 69 TYR A O 1
ATOM 575 N N . PRO A 1 70 ? 4.233 -3.003 -24.926 1.00 70.56 70 PRO A N 1
ATOM 576 C CA . PRO A 1 70 ? 4.424 -4.245 -24.172 1.00 70.56 70 PRO A CA 1
ATOM 577 C C . PRO A 1 70 ? 4.638 -4.006 -22.672 1.00 70.56 70 PRO A C 1
ATOM 579 O O . PRO A 1 70 ? 4.039 -4.709 -21.856 1.00 70.56 70 PRO A O 1
ATOM 582 N N . PHE A 1 71 ? 5.382 -2.966 -22.275 1.00 66.69 71 PHE A N 1
ATOM 583 C CA . PHE A 1 71 ? 5.516 -2.616 -20.855 1.00 66.69 71 PHE A CA 1
ATOM 584 C C . PHE A 1 71 ? 4.172 -2.232 -20.221 1.00 66.69 71 PHE A C 1
ATOM 586 O O . PHE A 1 71 ? 3.961 -2.460 -19.030 1.00 66.69 71 PHE A O 1
ATOM 593 N N . ARG A 1 72 ? 3.215 -1.717 -21.007 1.00 67.12 72 ARG A N 1
ATOM 594 C CA . ARG A 1 72 ? 1.868 -1.373 -20.519 1.00 67.12 72 ARG A CA 1
ATOM 595 C C . ARG A 1 72 ? 1.083 -2.620 -20.173 1.00 67.12 72 ARG A C 1
ATOM 597 O O . ARG A 1 72 ? 0.357 -2.647 -19.180 1.00 67.12 72 ARG A O 1
ATOM 604 N N . LEU A 1 73 ? 1.219 -3.635 -21.016 1.00 68.75 73 LEU A N 1
ATOM 605 C CA . LEU A 1 73 ? 0.575 -4.922 -20.832 1.00 68.75 73 LEU A CA 1
ATOM 606 C C . LEU A 1 73 ? 1.149 -5.612 -19.593 1.00 68.75 73 LEU A C 1
ATOM 608 O O . LEU A 1 73 ? 0.382 -5.990 -18.710 1.00 68.75 73 LEU A O 1
ATOM 612 N N . ILE A 1 74 ? 2.477 -5.643 -19.460 1.00 70.75 74 ILE A N 1
ATOM 613 C CA . ILE A 1 74 ? 3.159 -6.177 -18.273 1.00 70.75 74 ILE A CA 1
ATOM 614 C C . ILE A 1 74 ? 2.714 -5.427 -17.016 1.00 70.75 74 ILE A C 1
ATOM 616 O O . ILE A 1 74 ? 2.306 -6.059 -16.048 1.00 70.75 74 ILE A O 1
ATOM 620 N N . GLY A 1 75 ? 2.695 -4.092 -17.043 1.00 66.75 75 GLY A N 1
ATOM 621 C CA . GLY A 1 75 ? 2.247 -3.279 -15.912 1.00 66.75 75 GLY A CA 1
ATOM 622 C C . GLY A 1 75 ? 0.800 -3.567 -15.493 1.00 66.75 75 GLY A C 1
ATOM 623 O O . GLY A 1 75 ? 0.516 -3.662 -14.299 1.00 66.75 75 GLY A O 1
ATOM 624 N N . ARG A 1 76 ? -0.119 -3.773 -16.449 1.00 66.06 76 ARG A N 1
ATOM 625 C CA . ARG A 1 76 ? -1.507 -4.181 -16.151 1.00 66.06 76 ARG A CA 1
ATOM 626 C C . ARG A 1 76 ? -1.575 -5.567 -15.523 1.00 66.06 76 ARG A C 1
ATOM 628 O O . ARG A 1 76 ? -2.315 -5.750 -14.559 1.00 66.06 76 ARG A O 1
ATOM 635 N N . VAL A 1 77 ? -0.814 -6.522 -16.054 1.00 71.00 77 VAL A N 1
ATOM 636 C CA . VAL A 1 77 ? -0.757 -7.886 -15.518 1.00 71.00 77 VAL A CA 1
ATOM 637 C C . VAL A 1 77 ? -0.212 -7.859 -14.093 1.00 71.00 77 VAL A C 1
ATOM 639 O O . VAL A 1 77 ? -0.861 -8.376 -13.192 1.00 71.00 77 VAL A O 1
ATOM 642 N N . LEU A 1 78 ? 0.896 -7.160 -13.849 1.00 70.44 78 LEU A N 1
ATOM 643 C CA . LEU A 1 78 ? 1.489 -6.995 -12.519 1.00 70.44 78 LEU A CA 1
ATOM 644 C C . LEU A 1 78 ? 0.515 -6.336 -11.53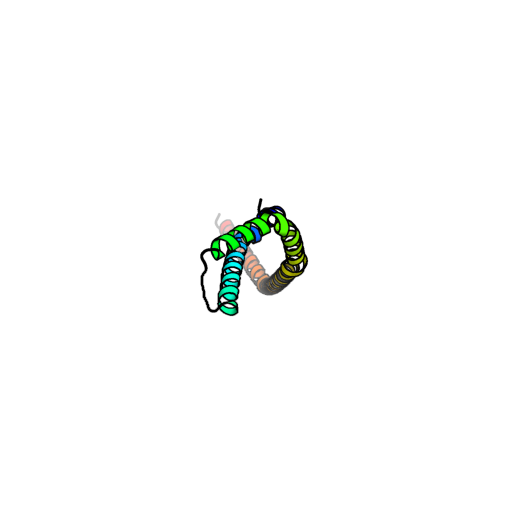2 1.00 70.44 78 LEU A C 1
ATOM 646 O O . LEU A 1 78 ? 0.399 -6.762 -10.383 1.00 70.44 78 LEU A O 1
ATOM 650 N N . LEU A 1 79 ? -0.246 -5.335 -11.980 1.00 67.75 79 LEU A N 1
ATOM 651 C CA . LEU A 1 79 ? -1.252 -4.685 -11.144 1.00 67.75 79 LEU A CA 1
ATOM 652 C C . LEU A 1 79 ? -2.355 -5.663 -10.732 1.00 67.75 79 LEU A C 1
ATOM 654 O O . LEU A 1 79 ? -2.717 -5.728 -9.558 1.00 67.75 79 LEU A O 1
ATOM 658 N N . ILE A 1 80 ? -2.887 -6.428 -11.684 1.00 70.50 80 ILE A N 1
ATOM 659 C CA . ILE A 1 80 ? -3.978 -7.373 -11.430 1.00 70.50 80 ILE A CA 1
ATOM 660 C C . ILE A 1 80 ? -3.493 -8.560 -10.592 1.00 70.50 80 ILE A C 1
ATOM 662 O O . ILE A 1 80 ? -4.202 -8.972 -9.678 1.00 70.50 80 ILE A O 1
ATOM 666 N N . VAL A 1 81 ? -2.299 -9.077 -10.881 1.00 72.56 81 VAL A N 1
ATOM 667 C CA . VAL A 1 81 ? -1.763 -10.316 -10.298 1.00 72.56 81 VAL A CA 1
ATOM 668 C C . VAL A 1 81 ? -1.078 -10.087 -8.955 1.00 72.56 81 VAL A C 1
ATOM 670 O O . VAL A 1 81 ? -1.104 -10.977 -8.117 1.00 72.56 81 VAL A O 1
ATOM 673 N N . VAL A 1 82 ? -0.484 -8.916 -8.713 1.00 72.94 82 VAL A N 1
ATOM 674 C CA . VAL A 1 82 ? 0.294 -8.660 -7.487 1.00 72.94 82 VAL A CA 1
ATOM 675 C C . VAL A 1 82 ? -0.369 -7.591 -6.627 1.00 72.94 82 VAL A C 1
ATOM 677 O O . VAL A 1 82 ? -0.711 -7.835 -5.472 1.00 72.94 82 VAL A O 1
ATOM 680 N N . ILE A 1 83 ? -0.615 -6.403 -7.183 1.00 74.38 83 ILE A N 1
ATOM 681 C CA . ILE A 1 83 ? -1.082 -5.255 -6.387 1.00 74.38 83 ILE A CA 1
ATOM 682 C C . ILE A 1 83 ? -2.513 -5.477 -5.884 1.00 74.38 83 ILE A C 1
ATOM 684 O O . ILE A 1 83 ? -2.814 -5.247 -4.710 1.00 74.38 83 ILE A O 1
ATOM 688 N N . ARG A 1 84 ? -3.410 -5.934 -6.763 1.00 73.19 84 ARG A N 1
ATOM 689 C CA . ARG A 1 84 ? -4.820 -6.162 -6.434 1.00 73.19 84 ARG A CA 1
ATOM 690 C C . ARG A 1 84 ? -5.014 -7.211 -5.328 1.00 73.19 84 ARG A C 1
ATOM 692 O O . ARG A 1 84 ? -5.743 -6.900 -4.384 1.00 73.19 84 ARG A O 1
ATOM 699 N N . PRO A 1 85 ? -4.377 -8.398 -5.367 1.00 76.31 85 PRO A N 1
ATOM 700 C CA . PRO A 1 85 ? -4.511 -9.370 -4.285 1.00 76.31 85 PRO A CA 1
ATOM 701 C C . PRO A 1 85 ? -3.933 -8.872 -2.964 1.00 76.31 85 PRO A C 1
ATOM 703 O O . PRO A 1 85 ? -4.604 -9.010 -1.944 1.00 76.31 85 PRO A O 1
ATOM 706 N N . ILE A 1 86 ? -2.770 -8.210 -2.962 1.00 80.75 86 ILE A N 1
ATOM 707 C CA . ILE A 1 86 ? -2.208 -7.622 -1.733 1.00 80.75 86 ILE A CA 1
ATOM 708 C C . ILE A 1 86 ? -3.202 -6.636 -1.105 1.00 80.75 86 ILE A C 1
ATOM 710 O O . ILE A 1 86 ? -3.437 -6.655 0.103 1.00 80.75 86 ILE A O 1
ATOM 714 N N . TRP A 1 87 ? -3.856 -5.810 -1.925 1.00 79.06 87 TRP A N 1
ATOM 715 C CA . TRP A 1 87 ? -4.868 -4.876 -1.438 1.00 79.06 87 TRP A CA 1
ATOM 716 C C . TRP A 1 87 ? -6.094 -5.574 -0.835 1.00 79.06 87 TRP A C 1
ATOM 718 O O . TRP A 1 87 ? -6.624 -5.123 0.184 1.00 79.06 87 TRP A O 1
ATOM 728 N N . TYR A 1 88 ? -6.543 -6.681 -1.432 1.00 82.00 88 TYR A N 1
ATOM 729 C CA . TYR A 1 88 ? -7.626 -7.487 -0.867 1.00 82.00 88 TYR A CA 1
ATOM 730 C C . TYR A 1 88 ? -7.241 -8.094 0.481 1.00 82.00 88 TYR A C 1
ATOM 732 O O . TYR A 1 88 ? -8.051 -8.040 1.405 1.00 82.00 88 TYR A O 1
ATOM 740 N N . VAL A 1 89 ? -6.009 -8.589 0.624 1.00 86.75 89 VAL A N 1
ATOM 741 C CA . VAL A 1 89 ? -5.496 -9.115 1.897 1.00 86.75 89 VAL A CA 1
ATOM 742 C C . VAL A 1 89 ? -5.500 -8.026 2.969 1.00 86.75 89 VAL A C 1
ATOM 744 O O . VAL A 1 89 ? -6.060 -8.228 4.044 1.00 86.75 89 VAL A O 1
ATOM 747 N N . ILE A 1 90 ? -4.974 -6.836 2.665 1.00 85.00 90 ILE A N 1
ATOM 748 C CA . ILE A 1 90 ? -4.985 -5.699 3.600 1.00 85.00 90 ILE A CA 1
ATOM 749 C C . ILE A 1 90 ? -6.420 -5.346 4.012 1.00 85.00 90 ILE A C 1
ATOM 751 O O . ILE A 1 90 ? -6.703 -5.145 5.194 1.00 85.00 90 ILE A O 1
ATOM 755 N N . ARG A 1 91 ? -7.351 -5.292 3.052 1.00 85.50 91 ARG A N 1
ATOM 756 C CA . ARG A 1 91 ? -8.761 -5.000 3.339 1.00 85.50 91 ARG A CA 1
ATOM 757 C C . ARG A 1 91 ? -9.388 -6.068 4.235 1.00 85.50 91 ARG A C 1
ATOM 759 O O . ARG A 1 91 ? -10.124 -5.713 5.150 1.00 85.50 91 ARG A O 1
ATOM 766 N N . LEU A 1 92 ? -9.094 -7.342 3.993 1.00 90.25 92 LEU A N 1
ATOM 767 C CA . LEU A 1 92 ? -9.582 -8.453 4.806 1.00 90.25 92 LEU A CA 1
ATOM 768 C C . LEU A 1 92 ? -9.090 -8.327 6.251 1.00 90.25 92 LEU A C 1
ATOM 770 O O . LEU A 1 92 ? -9.897 -8.398 7.175 1.00 90.25 92 LEU A O 1
ATOM 774 N N . VAL A 1 93 ? -7.801 -8.040 6.447 1.00 93.19 93 VAL A N 1
ATOM 775 C CA . VAL A 1 93 ? -7.217 -7.819 7.780 1.00 93.19 93 VAL A CA 1
ATOM 776 C C . VAL A 1 93 ? -7.901 -6.653 8.501 1.00 93.19 93 VAL A C 1
ATOM 778 O O . VAL A 1 93 ? -8.300 -6.789 9.656 1.00 93.19 93 VAL A O 1
ATOM 781 N N . LEU A 1 94 ? -8.114 -5.523 7.822 1.00 92.19 94 LEU A N 1
ATOM 782 C CA . LEU A 1 94 ? -8.799 -4.370 8.417 1.00 92.19 94 LEU A CA 1
ATOM 783 C C . LEU A 1 94 ? -10.249 -4.683 8.808 1.00 92.19 94 LEU A C 1
ATOM 785 O O . LEU A 1 94 ? -10.695 -4.264 9.876 1.00 92.19 94 LEU A O 1
ATOM 789 N N . LEU A 1 95 ? -10.979 -5.433 7.978 1.00 92.25 95 LEU A N 1
ATOM 790 C CA . LEU A 1 95 ? -12.346 -5.857 8.289 1.00 92.25 95 LEU A CA 1
ATOM 791 C C . LEU A 1 95 ? -12.388 -6.786 9.507 1.00 92.25 95 LEU A C 1
ATOM 793 O O . LEU A 1 95 ? -13.275 -6.635 10.348 1.00 92.25 95 LEU A O 1
ATOM 797 N N . LEU A 1 96 ? -11.422 -7.700 9.640 1.00 93.00 96 LEU A N 1
ATOM 798 C CA . LEU A 1 96 ? -11.304 -8.555 10.823 1.00 93.00 96 LEU A CA 1
ATOM 799 C C . LEU A 1 96 ? -11.068 -7.726 12.088 1.00 93.00 96 LEU A C 1
ATOM 801 O O . LEU A 1 96 ? -11.783 -7.903 13.072 1.00 93.00 96 LEU A O 1
ATOM 805 N N . ILE A 1 97 ? -10.140 -6.768 12.045 1.00 93.12 97 ILE A N 1
ATOM 806 C CA . ILE A 1 97 ? -9.870 -5.867 13.176 1.00 93.12 97 ILE A CA 1
ATOM 807 C C . ILE A 1 97 ? -11.130 -5.076 13.554 1.00 93.12 97 ILE A C 1
ATOM 809 O O . ILE A 1 97 ? -11.491 -5.005 14.729 1.00 93.12 97 ILE A O 1
ATOM 813 N N . GLN A 1 98 ? -11.848 -4.521 12.574 1.00 93.31 98 GLN A N 1
ATOM 814 C CA . GLN A 1 98 ? -13.100 -3.801 12.827 1.00 93.31 98 GLN A CA 1
ATOM 815 C C . GLN A 1 98 ? -14.163 -4.694 13.471 1.00 93.31 98 GLN A C 1
ATOM 817 O O . GLN A 1 98 ? -14.855 -4.255 14.392 1.00 93.31 98 GLN A O 1
ATOM 822 N N . ARG A 1 99 ? -14.277 -5.950 13.020 1.00 92.00 99 ARG A N 1
ATOM 823 C CA . ARG A 1 99 ? -15.206 -6.933 13.590 1.00 92.00 99 ARG A CA 1
ATO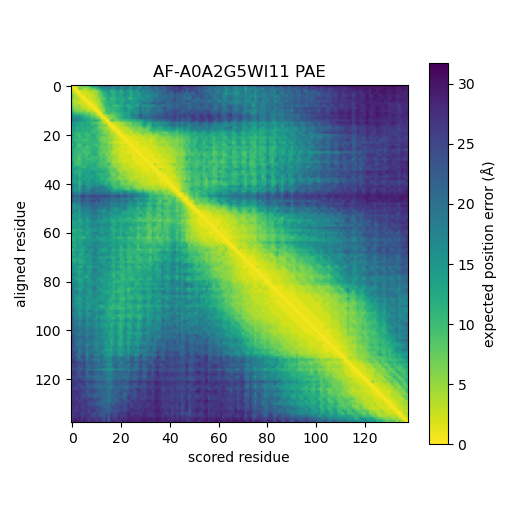M 824 C C . ARG A 1 99 ? -14.866 -7.219 15.052 1.00 92.00 99 ARG A C 1
ATOM 826 O O . ARG A 1 99 ? -15.761 -7.198 15.891 1.00 92.00 99 ARG A O 1
ATOM 833 N N . ILE A 1 100 ? -13.585 -7.411 15.365 1.00 93.06 100 ILE A N 1
ATOM 834 C CA . ILE A 1 100 ? -13.104 -7.633 16.735 1.00 93.06 100 ILE A CA 1
ATOM 835 C C . ILE A 1 100 ? -13.467 -6.438 17.626 1.00 93.06 100 ILE A C 1
ATOM 837 O O . ILE A 1 100 ? -14.080 -6.613 18.677 1.00 93.06 100 ILE A O 1
ATOM 841 N N . ILE A 1 101 ? -13.182 -5.211 17.181 1.00 92.94 101 ILE A N 1
ATOM 842 C CA . ILE A 1 101 ? -13.521 -3.988 17.928 1.00 92.94 101 ILE A CA 1
ATOM 843 C C . ILE A 1 101 ? -15.038 -3.875 18.160 1.00 92.94 101 ILE A C 1
ATOM 845 O O . ILE A 1 101 ? -15.473 -3.486 19.245 1.00 92.94 101 ILE A O 1
ATOM 849 N N . GLN A 1 102 ? -15.865 -4.222 17.169 1.00 92.31 102 GLN A N 1
ATOM 850 C CA . GLN A 1 102 ? -17.323 -4.227 17.328 1.00 92.31 102 GLN A CA 1
ATOM 851 C C . GLN A 1 102 ? -17.793 -5.237 18.377 1.00 92.31 102 GLN A C 1
ATOM 853 O O . GLN A 1 102 ? -18.666 -4.904 19.177 1.00 92.31 102 GLN A O 1
ATOM 858 N N . VAL A 1 103 ? -17.200 -6.433 18.419 1.00 91.44 103 VAL A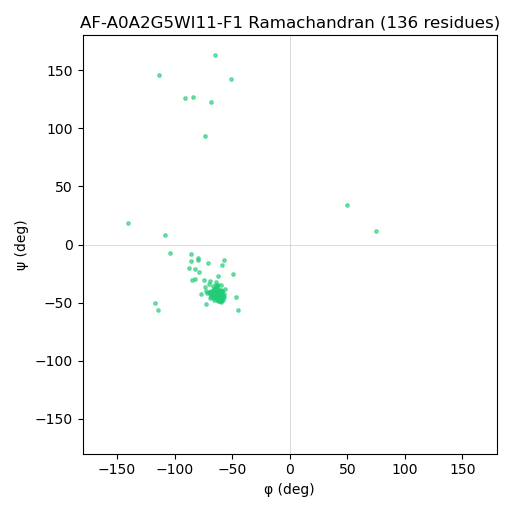 N 1
ATOM 859 C CA . VAL A 1 103 ? -17.513 -7.442 19.443 1.00 91.44 103 VAL A CA 1
ATOM 860 C C . VAL A 1 103 ? -17.214 -6.896 20.838 1.00 91.44 103 VAL A C 1
ATOM 862 O O . VAL A 1 103 ? -18.089 -6.931 21.702 1.00 91.44 103 VAL A O 1
ATOM 865 N N . PHE A 1 104 ? -16.040 -6.293 21.042 1.00 91.56 104 PHE A N 1
ATOM 866 C CA . PHE A 1 104 ? -15.701 -5.661 22.321 1.00 91.56 104 PHE A CA 1
ATOM 867 C C . PHE A 1 104 ? -16.689 -4.559 22.713 1.00 91.56 104 PHE A C 1
ATOM 869 O O . PHE A 1 104 ? -17.131 -4.502 23.861 1.00 91.56 104 PHE A O 1
ATOM 876 N N . ARG A 1 105 ? -17.100 -3.711 21.762 1.00 88.75 105 ARG A N 1
ATOM 877 C CA . ARG A 1 105 ? -18.119 -2.682 22.013 1.00 88.75 105 ARG A CA 1
ATOM 878 C C . ARG A 1 105 ? -19.462 -3.280 22.424 1.00 88.75 105 ARG A C 1
ATOM 880 O O . ARG A 1 105 ? -20.104 -2.733 23.316 1.00 88.75 105 ARG A O 1
ATOM 887 N N . HIS A 1 106 ? -19.892 -4.372 21.796 1.00 88.19 106 HIS A N 1
ATOM 888 C CA . HIS A 1 106 ? -21.142 -5.040 22.156 1.00 88.19 106 HIS A CA 1
ATOM 889 C C . HIS A 1 106 ? -21.088 -5.647 23.554 1.00 88.19 106 HIS A C 1
ATOM 891 O O . HIS A 1 106 ? -22.028 -5.448 24.317 1.00 88.19 106 HIS A O 1
ATOM 897 N N . ILE A 1 107 ? -19.987 -6.310 23.912 1.00 89.19 107 ILE A N 1
ATOM 898 C CA . ILE A 1 107 ? -19.783 -6.845 25.265 1.00 89.19 107 ILE A CA 1
ATOM 899 C C . ILE A 1 107 ? -19.845 -5.710 26.292 1.00 89.19 107 ILE A C 1
ATOM 901 O O . ILE A 1 107 ? -20.577 -5.798 27.276 1.00 89.19 107 ILE A O 1
ATOM 905 N N . LEU A 1 108 ? -19.143 -4.606 26.028 1.00 87.69 108 LEU A N 1
ATOM 906 C CA . LEU A 1 108 ? -19.137 -3.445 26.912 1.00 87.69 108 LEU A CA 1
ATOM 907 C C . LEU A 1 108 ? -20.543 -2.843 27.073 1.00 87.69 108 LEU A C 1
ATOM 909 O O . LEU A 1 108 ? -20.975 -2.567 28.189 1.00 87.69 108 LEU A O 1
ATOM 913 N N . LEU A 1 109 ? -21.290 -2.690 25.977 1.00 83.69 109 LEU A N 1
ATOM 914 C CA . LEU A 1 109 ? -22.675 -2.212 26.014 1.00 83.69 109 LEU A CA 1
ATOM 915 C C . LEU A 1 109 ? -23.608 -3.163 26.769 1.00 83.69 109 LEU A C 1
ATOM 917 O O . LEU A 1 109 ? -24.514 -2.693 27.448 1.00 83.69 109 LEU A O 1
ATOM 921 N N . LEU A 1 110 ? -23.391 -4.474 26.678 1.00 85.44 110 LEU A N 1
ATOM 922 C CA . LEU A 1 110 ? -24.179 -5.473 27.400 1.00 85.44 110 LEU A CA 1
ATOM 923 C C . LEU A 1 110 ? -23.966 -5.342 28.916 1.00 85.44 110 LEU A C 1
ATOM 925 O O . LEU A 1 110 ? -24.928 -5.399 29.676 1.00 85.44 110 LEU A O 1
ATOM 929 N N . ILE A 1 111 ? -22.736 -5.055 29.349 1.00 84.75 111 ILE A N 1
ATOM 930 C CA . ILE A 1 111 ? -22.400 -4.816 30.762 1.00 84.75 111 ILE A CA 1
ATOM 931 C C . ILE A 1 111 ? -22.930 -3.457 31.253 1.00 84.75 111 ILE A C 1
ATOM 933 O O . ILE A 1 111 ? -23.433 -3.352 32.370 1.00 84.75 111 ILE A O 1
ATOM 937 N N . LEU A 1 112 ? -22.855 -2.405 30.431 1.00 82.62 112 LEU A N 1
ATOM 938 C CA . LEU A 1 112 ? -23.332 -1.059 30.790 1.00 82.62 112 LEU A CA 1
ATOM 939 C C . LEU A 1 112 ? -24.856 -0.889 30.678 1.00 82.62 112 LEU A C 1
ATOM 941 O O . LEU A 1 112 ? -25.425 -0.033 31.354 1.00 82.62 112 LEU A O 1
ATOM 945 N N . SER A 1 113 ? -25.526 -1.703 29.862 1.00 75.75 113 SER A N 1
ATOM 946 C CA . SER A 1 113 ? -26.985 -1.755 29.689 1.00 75.75 113 SER A CA 1
ATOM 947 C C . SER A 1 113 ? -27.769 -1.731 31.015 1.00 75.75 113 SER A C 1
ATOM 949 O O . SER A 1 113 ? -28.576 -0.810 31.204 1.00 75.75 113 SER A O 1
ATOM 951 N N . PRO A 1 114 ? -27.529 -2.652 31.973 1.00 77.00 114 PRO A N 1
ATOM 952 C CA . PRO A 1 114 ? -28.263 -2.665 33.237 1.00 77.00 114 PRO A CA 1
ATOM 953 C C . PRO A 1 114 ? -28.011 -1.405 34.077 1.00 77.00 114 PRO A C 1
ATOM 955 O O . PRO A 1 114 ? -28.933 -0.887 34.706 1.00 77.00 114 PRO A O 1
ATOM 958 N N . ILE A 1 115 ? -26.796 -0.852 34.036 1.00 79.25 115 ILE A N 1
ATOM 959 C CA . ILE A 1 115 ? -26.419 0.358 34.784 1.00 79.25 115 ILE A CA 1
ATOM 960 C C . ILE A 1 115 ? -27.177 1.581 34.245 1.00 79.25 115 ILE A C 1
ATOM 962 O O . ILE A 1 115 ? -27.721 2.380 35.011 1.00 79.25 115 ILE A O 1
ATOM 966 N N . VAL A 1 116 ? -27.270 1.711 32.920 1.00 76.62 116 VAL A N 1
ATOM 967 C CA . VAL A 1 116 ? -28.008 2.804 32.269 1.00 76.62 116 VAL A CA 1
ATOM 968 C C . VAL A 1 116 ? -29.509 2.712 32.568 1.00 76.62 116 VAL A C 1
ATOM 970 O O . VAL A 1 116 ? -30.150 3.735 32.826 1.00 76.62 116 VAL A O 1
ATOM 973 N N . LEU A 1 117 ? -30.070 1.500 32.584 1.00 75.31 117 LEU A N 1
ATOM 974 C CA . LEU A 1 117 ? -31.463 1.247 32.965 1.00 75.31 117 LEU A CA 1
ATOM 975 C C . LEU A 1 117 ? -31.752 1.666 34.414 1.00 75.31 117 LEU A C 1
ATOM 977 O O . LEU A 1 117 ? -32.736 2.368 34.663 1.00 75.31 117 LEU A O 1
ATOM 981 N N . LEU A 1 118 ? -30.871 1.313 35.353 1.00 74.75 118 LEU A N 1
ATOM 982 C CA . LEU A 1 118 ? -30.997 1.692 36.764 1.00 74.75 118 LEU A CA 1
ATOM 983 C C . LEU A 1 118 ? -30.954 3.212 36.961 1.00 74.75 118 LEU A C 1
ATOM 985 O O . LEU A 1 118 ? -31.823 3.772 37.632 1.00 74.75 118 LEU A O 1
ATOM 989 N N . LEU A 1 119 ? -30.012 3.906 36.316 1.00 78.25 119 LEU A N 1
ATOM 990 C CA . LEU A 1 119 ? -29.912 5.369 36.386 1.00 78.25 119 LEU A CA 1
ATOM 991 C C . LEU A 1 119 ? -31.154 6.067 35.816 1.00 78.25 119 LEU A C 1
ATOM 993 O O . LEU A 1 119 ? -31.632 7.060 36.374 1.00 78.25 119 LEU A O 1
ATOM 997 N N . LYS A 1 120 ? -31.703 5.549 34.712 1.00 76.06 120 LYS A N 1
ATOM 998 C CA . LYS A 1 120 ? -32.893 6.120 34.069 1.00 76.06 120 LYS A CA 1
ATOM 999 C C . LYS A 1 120 ? -34.141 5.947 34.939 1.00 76.06 120 LYS A C 1
ATOM 1001 O O . LYS A 1 120 ? -34.930 6.887 35.059 1.00 76.06 120 LYS A O 1
ATOM 1006 N N . ASN A 1 121 ? -34.290 4.793 35.588 1.00 75.75 121 ASN A N 1
ATOM 1007 C CA . ASN A 1 121 ? -35.384 4.532 36.524 1.00 75.75 121 ASN A CA 1
ATOM 1008 C C . ASN A 1 121 ? -35.254 5.368 37.804 1.00 75.75 121 ASN A C 1
ATOM 1010 O O . ASN A 1 121 ? -36.237 5.973 38.231 1.00 75.75 121 ASN A O 1
ATOM 1014 N N . GLY A 1 122 ? -34.043 5.501 38.356 1.00 75.50 122 GLY A N 1
ATOM 1015 C CA . GLY A 1 122 ? -33.777 6.363 39.512 1.00 75.50 122 GLY A CA 1
ATOM 1016 C C . GLY A 1 122 ? -34.100 7.836 39.242 1.00 75.50 122 GLY A C 1
ATOM 1017 O O . GLY A 1 122 ? -34.776 8.482 40.043 1.00 75.50 122 GLY A O 1
ATOM 1018 N N . ARG A 1 123 ? -33.714 8.364 38.070 1.00 75.75 123 ARG A N 1
ATOM 1019 C CA . ARG A 1 123 ? -34.076 9.733 37.655 1.00 75.75 123 ARG A CA 1
ATOM 1020 C C . ARG A 1 123 ? -35.583 9.932 37.508 1.00 75.75 123 ARG A C 1
ATOM 1022 O O . ARG A 1 123 ? -36.094 10.948 37.973 1.00 75.75 123 ARG A O 1
ATOM 1029 N N . LYS A 1 124 ? -36.297 8.982 36.892 1.00 76.75 124 LYS A N 1
ATOM 1030 C CA . LYS A 1 124 ? -37.767 9.039 36.782 1.00 76.75 124 LYS A CA 1
ATOM 1031 C C . LYS A 1 124 ? -38.440 9.020 38.155 1.00 76.75 124 LYS A C 1
ATOM 1033 O O . LYS A 1 124 ? -39.376 9.781 38.385 1.00 76.75 124 LYS A O 1
ATOM 1038 N N . PHE A 1 125 ? -37.945 8.192 39.073 1.00 78.38 125 PHE A N 1
ATOM 1039 C CA . PHE A 1 125 ? -38.447 8.131 40.443 1.00 78.38 125 PHE A CA 1
ATOM 1040 C C . PHE A 1 125 ? -38.247 9.462 41.185 1.00 78.38 125 PHE A C 1
ATOM 1042 O O . PHE A 1 125 ? -39.189 9.988 41.777 1.00 78.38 125 PHE A O 1
ATOM 1049 N N . LEU A 1 126 ? -37.053 10.056 41.080 1.00 77.88 126 LEU A N 1
ATOM 1050 C CA . LEU A 1 126 ? -36.758 11.383 41.627 1.00 77.88 126 LEU A CA 1
ATOM 1051 C C . LEU A 1 126 ? -37.670 12.461 41.029 1.00 77.88 126 LEU A C 1
ATOM 1053 O O . LEU A 1 126 ? -38.291 13.203 41.785 1.00 77.88 126 LEU A O 1
ATOM 1057 N N . GLN A 1 127 ? -37.818 12.521 39.701 1.00 79.25 127 GLN A N 1
ATOM 1058 C CA . GLN A 1 127 ? -38.716 13.481 39.044 1.00 79.25 127 GLN A CA 1
ATOM 1059 C C . GLN A 1 127 ? -40.162 13.357 39.532 1.00 79.25 127 GLN A C 1
ATOM 1061 O O . GLN A 1 127 ? -40.785 14.369 39.855 1.00 79.25 127 GLN A O 1
ATOM 1066 N N . ASN A 1 128 ? -40.684 12.134 39.645 1.00 73.31 128 A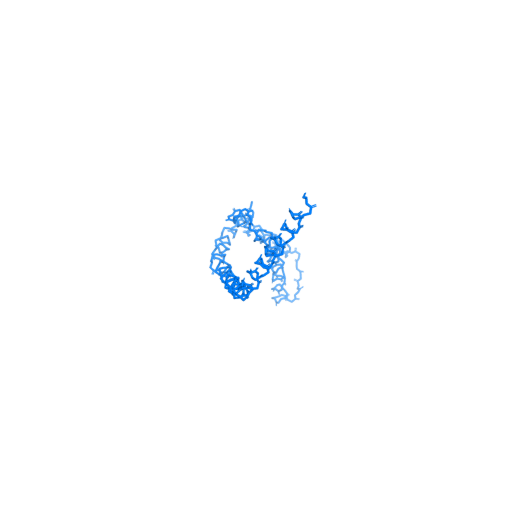SN A N 1
ATOM 1067 C CA . ASN A 1 128 ? -42.031 11.905 40.165 1.00 73.31 128 ASN A CA 1
ATOM 1068 C C . ASN A 1 128 ? -42.165 12.372 41.622 1.00 73.31 128 ASN A C 1
ATOM 1070 O O . ASN A 1 128 ? -43.160 13.005 41.970 1.00 73.31 128 ASN A O 1
ATOM 1074 N N . LYS A 1 129 ? -41.149 12.138 42.462 1.00 73.88 129 LYS A N 1
ATOM 1075 C CA . LYS A 1 129 ? -41.142 12.592 43.859 1.00 73.88 129 LYS A CA 1
ATOM 1076 C C . LYS A 1 129 ? -41.131 14.122 43.973 1.00 73.88 129 LYS A C 1
ATOM 1078 O O . LYS A 1 129 ? -41.916 14.675 44.740 1.00 73.88 129 LYS A O 1
ATOM 1083 N N . TYR A 1 130 ? -40.300 14.815 43.190 1.00 74.25 130 TYR A N 1
ATOM 1084 C CA . TYR A 1 130 ? -40.266 16.285 43.167 1.00 74.25 130 TYR A CA 1
ATOM 1085 C C . TYR A 1 130 ? -41.575 16.893 42.658 1.00 74.25 130 TYR A C 1
ATOM 1087 O O . TYR A 1 130 ? -42.064 17.869 43.222 1.00 74.25 130 TYR A O 1
ATOM 1095 N N . ARG A 1 131 ? -42.184 16.284 41.637 1.00 75.19 131 ARG A N 1
ATOM 1096 C CA . ARG A 1 131 ? -43.465 16.729 41.083 1.00 75.19 131 ARG A CA 1
ATOM 1097 C C . ARG A 1 131 ? -44.615 16.596 42.090 1.00 75.19 131 ARG A C 1
ATOM 1099 O O . ARG A 1 131 ? -45.438 17.500 42.191 1.00 75.19 131 ARG A O 1
ATOM 1106 N N . LEU A 1 132 ? -44.640 15.521 42.881 1.00 73.88 132 LEU A N 1
ATOM 1107 C CA . LEU A 1 132 ? -45.608 15.345 43.973 1.00 73.88 132 LEU A CA 1
ATOM 1108 C C . LEU A 1 132 ? -45.408 16.356 45.114 1.00 73.88 132 LEU A C 1
ATOM 1110 O O . LEU A 1 132 ? -46.385 16.812 45.702 1.00 73.88 132 LEU A O 1
ATOM 1114 N N . LEU A 1 133 ? -44.160 16.724 45.421 1.00 71.31 133 LEU A N 1
ATOM 1115 C CA . LEU A 1 133 ? -43.846 17.736 46.439 1.00 71.31 133 LEU A CA 1
ATOM 1116 C C . LEU A 1 133 ? -44.245 19.153 46.012 1.00 71.31 133 LEU A C 1
ATOM 1118 O O . LEU A 1 133 ? -44.647 19.942 46.862 1.00 71.31 133 LEU A O 1
ATOM 1122 N N . TYR A 1 134 ? -44.144 19.471 44.721 1.00 67.44 134 TYR A N 1
ATOM 1123 C CA . TYR A 1 134 ? -44.601 20.749 44.174 1.00 67.44 134 TYR A CA 1
ATOM 1124 C C . TYR A 1 134 ? -46.132 20.867 44.243 1.00 67.44 134 TYR A C 1
ATOM 1126 O O . TYR A 1 134 ? -46.651 21.861 44.735 1.00 67.44 134 TYR A O 1
ATOM 1134 N N . ASN A 1 135 ? -46.850 19.804 43.863 1.00 70.25 135 ASN A N 1
ATOM 1135 C CA . ASN A 1 135 ? -48.316 19.792 43.818 1.00 70.25 135 ASN A CA 1
ATOM 1136 C C . ASN A 1 135 ? -49.002 19.795 45.200 1.00 70.25 135 ASN A C 1
ATOM 1138 O O . ASN A 1 135 ? -50.194 20.038 45.280 1.00 70.25 135 ASN A O 1
ATOM 1142 N N . LYS A 1 136 ? -48.275 19.491 46.285 1.00 61.16 136 LYS A N 1
ATOM 1143 C CA . LYS A 1 136 ? -48.770 19.610 47.673 1.00 61.16 136 LYS A CA 1
ATOM 1144 C C . LYS A 1 136 ? -48.592 21.010 48.272 1.00 61.16 136 LYS A C 1
ATOM 1146 O O . LYS A 1 136 ? -49.001 21.228 49.408 1.00 61.16 136 LYS A O 1
ATOM 1151 N N . ARG A 1 137 ? -47.875 21.899 47.579 1.00 54.66 137 ARG A N 1
ATOM 1152 C CA . ARG A 1 137 ? -47.503 23.234 48.071 1.00 54.66 137 ARG A CA 1
ATOM 1153 C C . ARG A 1 137 ? -48.341 24.362 47.443 1.00 54.66 137 ARG A C 1
ATOM 1155 O O . ARG A 1 137 ? -48.186 25.502 47.868 1.00 54.66 137 ARG A O 1
ATOM 1162 N N . GLN A 1 138 ? -49.171 24.029 46.452 1.00 47.44 138 GLN A N 1
ATOM 1163 C CA . GLN A 1 138 ? -50.282 24.826 45.919 1.00 47.44 138 GLN A CA 1
ATOM 1164 C C . GLN A 1 138 ? -51.572 24.421 46.628 1.00 47.44 138 GLN A C 1
ATOM 1166 O O . GLN A 1 138 ? -52.422 25.316 46.805 1.00 47.44 138 GLN A O 1
#

Mean predicted aligned error: 15.01 Å

Sequence (138 aa):
MDLFGTIVAACDKRSIIRRRAFWFELLVWIFLGIGAFWILMIVRDGAWRMYDPVAQVCGMLLYVAIFHYPFRLIGRVLLIVVIRPIWYVIRLVLLLIQRIIQVFRHILLLILSPIVLLLKNGRKFLQNKYRLLYNKRQ

Radius of gyration: 32.86 Å; Cα contacts (8 Å, |Δi|>4): 19; chains: 1; bounding box: 85×35×78 Å